Protein AF-A0A8S3ITD7-F1 (afdb_monomer)

Foldseek 3Di:
DPPPPPQWDWDDWDDDPFWIWTWIAGPPPRDIDIDIDGPDPDDDDDDDDDDDDPDPPCVVVVD

Sequence (63 aa):
MAGIQSNFDFLSSYCEPTFNIEKYQSKQTGMKLYHINVPLPLIKLEICVQTKPYDDTGCAHTL

Mean predicted aligned error: 6.53 Å

Organism: NCBI:txid392030

Secondary structure (DSSP, 8-state):
------SEEEEEEEEETTEEEEEEEETTT--EEEEEE-SS-------------SSTT-HHHH-

Structure (mmCIF, N/CA/C/O backbone):
data_AF-A0A8S3ITD7-F1
#
_entry.id   AF-A0A8S3ITD7-F1
#
loop_
_atom_site.group_PDB
_at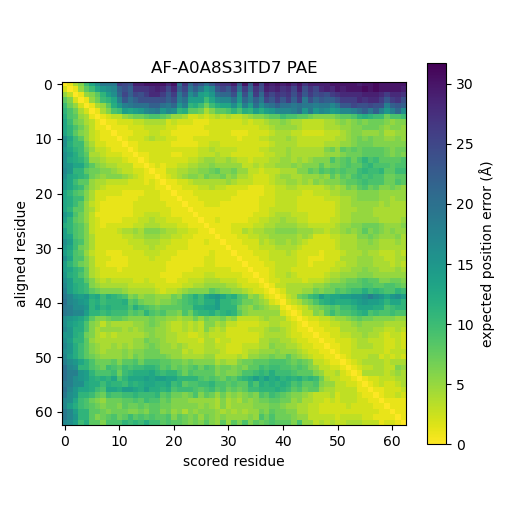om_site.id
_atom_site.type_symbol
_atom_site.label_atom_id
_atom_site.label_alt_id
_atom_site.label_comp_id
_atom_site.label_asym_id
_atom_site.label_entity_id
_atom_site.label_seq_id
_atom_site.pdbx_PDB_ins_code
_atom_site.Cartn_x
_atom_site.Cartn_y
_atom_site.Cartn_z
_atom_site.occupancy
_atom_site.B_iso_or_equiv
_atom_site.auth_seq_id
_atom_site.auth_comp_id
_atom_site.auth_asym_id
_atom_site.auth_atom_id
_atom_site.pdbx_PDB_model_num
ATOM 1 N N . MET A 1 1 ? -29.052 9.644 3.677 1.00 37.75 1 MET A N 1
ATOM 2 C CA . MET A 1 1 ? -27.583 9.800 3.727 1.00 37.75 1 MET A CA 1
ATOM 3 C C . MET A 1 1 ? -27.024 9.247 2.431 1.00 37.75 1 MET A C 1
ATOM 5 O O . MET A 1 1 ? -27.025 8.036 2.262 1.00 37.75 1 MET A O 1
ATOM 9 N N . ALA A 1 2 ? -26.656 10.111 1.482 1.00 32.34 2 ALA A N 1
ATOM 10 C CA . ALA A 1 2 ? -25.920 9.676 0.300 1.00 32.34 2 ALA A CA 1
ATOM 11 C C . ALA A 1 2 ? -24.542 9.220 0.793 1.00 32.34 2 ALA A C 1
ATOM 13 O O . ALA A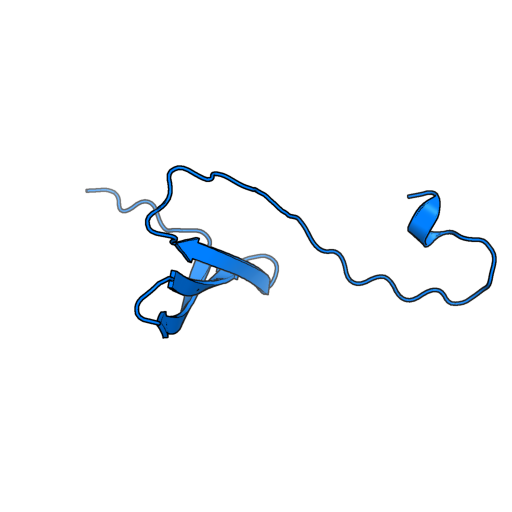 1 2 ? -23.697 10.045 1.130 1.00 32.34 2 ALA A O 1
ATOM 14 N N . GLY A 1 3 ? -24.393 7.909 0.996 1.00 40.84 3 GLY A N 1
ATOM 15 C CA . GLY A 1 3 ? -23.152 7.317 1.469 1.00 40.84 3 GLY A CA 1
ATOM 16 C C . GLY A 1 3 ? -22.064 7.665 0.473 1.00 40.84 3 GLY A C 1
ATOM 17 O O . GLY A 1 3 ? -22.171 7.307 -0.697 1.00 40.84 3 GLY A O 1
ATOM 18 N N . ILE A 1 4 ? -21.054 8.404 0.923 1.00 47.97 4 ILE A N 1
ATOM 19 C CA . ILE A 1 4 ? -19.830 8.623 0.164 1.00 47.97 4 ILE A CA 1
ATOM 20 C C . ILE A 1 4 ? -19.279 7.220 -0.093 1.00 47.97 4 ILE A C 1
ATOM 22 O O . ILE A 1 4 ? -18.737 6.586 0.811 1.00 47.97 4 ILE A O 1
ATOM 26 N N . GLN A 1 5 ? -19.522 6.681 -1.290 1.00 55.53 5 GLN A N 1
ATOM 27 C CA . GLN A 1 5 ? -18.896 5.443 -1.717 1.00 55.53 5 GLN A CA 1
ATOM 28 C C . GLN A 1 5 ? -17.401 5.719 -1.693 1.00 55.53 5 GLN A C 1
ATOM 30 O O . GLN A 1 5 ? -16.880 6.452 -2.530 1.00 55.53 5 GLN A O 1
ATOM 35 N N . SER A 1 6 ? -16.715 5.170 -0.694 1.00 72.69 6 SER A N 1
ATOM 36 C CA . SER A 1 6 ? -15.265 5.146 -0.706 1.00 72.69 6 SER A CA 1
ATOM 37 C C . SER A 1 6 ? -14.837 4.458 -2.003 1.00 72.69 6 SER A C 1
ATOM 39 O O . SER A 1 6 ? -15.298 3.351 -2.320 1.00 72.69 6 SER A O 1
ATOM 41 N N . ASN A 1 7 ? -13.960 5.117 -2.764 1.00 90.81 7 ASN A N 1
ATOM 42 C CA . ASN A 1 7 ? -13.327 4.552 -3.961 1.00 90.81 7 ASN A CA 1
ATOM 43 C C . ASN A 1 7 ? -12.406 3.363 -3.627 1.00 90.81 7 ASN A C 1
ATOM 45 O O . ASN A 1 7 ? -11.784 2.794 -4.522 1.00 90.81 7 ASN A O 1
ATOM 49 N N . PHE A 1 8 ? -12.327 2.991 -2.349 1.00 93.94 8 PHE A N 1
ATOM 50 C CA . PHE A 1 8 ? -11.516 1.918 -1.818 1.00 93.94 8 PHE A CA 1
ATOM 51 C C . PHE A 1 8 ? -12.380 0.863 -1.126 1.00 93.94 8 PHE A C 1
ATOM 53 O O . PHE A 1 8 ? -13.242 1.192 -0.309 1.00 93.94 8 PHE A O 1
ATOM 60 N N . ASP A 1 9 ? -12.103 -0.400 -1.427 1.00 95.12 9 ASP A N 1
ATOM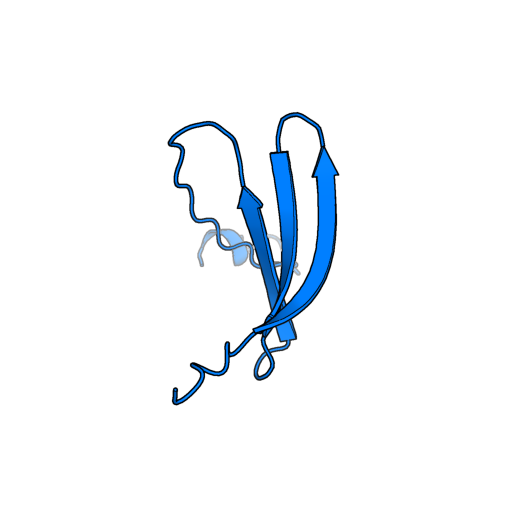 61 C CA . ASP A 1 9 ? -12.626 -1.558 -0.711 1.00 95.12 9 ASP A CA 1
ATOM 62 C C . ASP A 1 9 ? -11.694 -1.933 0.438 1.00 95.12 9 ASP A C 1
ATOM 64 O O . ASP A 1 9 ? -10.473 -1.953 0.280 1.00 95.12 9 ASP A O 1
ATOM 68 N N . PHE A 1 10 ? -12.266 -2.239 1.599 1.00 94.62 10 PHE A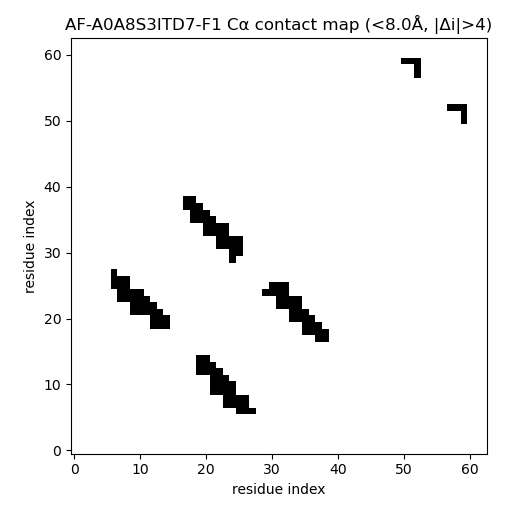 N 1
ATOM 69 C CA . PHE A 1 10 ? -11.517 -2.799 2.718 1.00 94.62 10 PHE A CA 1
ATOM 70 C C . PHE A 1 10 ? -11.102 -4.241 2.404 1.00 94.62 10 PHE A C 1
ATOM 72 O O . PHE A 1 10 ? -11.913 -5.028 1.918 1.00 94.62 10 PHE A O 1
ATOM 79 N N . LEU A 1 11 ? -9.849 -4.591 2.701 1.00 95.81 11 LEU A N 1
ATOM 80 C CA . LEU A 1 11 ? -9.312 -5.937 2.495 1.00 95.81 11 LEU A CA 1
ATOM 81 C C . LEU A 1 11 ? -9.079 -6.678 3.811 1.00 95.81 11 LEU A C 1
ATOM 83 O O . LEU A 1 11 ? -9.501 -7.821 3.962 1.00 95.81 11 LEU A O 1
ATOM 87 N N . SER A 1 12 ? -8.346 -6.064 4.738 1.00 96.94 12 SER A N 1
ATOM 88 C CA . SER A 1 12 ? -7.916 -6.712 5.979 1.00 96.94 12 SER A CA 1
ATOM 89 C C . SER A 1 12 ? -7.453 -5.683 7.002 1.00 96.94 12 SER A C 1
ATOM 91 O O . SER A 1 12 ? -6.982 -4.610 6.623 1.00 96.94 12 SER A O 1
ATOM 93 N N . SER A 1 13 ? -7.478 -6.048 8.280 1.00 96.56 13 SER A N 1
ATOM 94 C CA . SER A 1 13 ? -6.835 -5.292 9.353 1.00 96.56 13 SER A CA 1
ATOM 95 C C . SER A 1 13 ? -5.835 -6.157 10.116 1.00 96.56 13 SER A C 1
ATOM 97 O O . SER A 1 13 ? -5.976 -7.379 10.191 1.00 96.56 13 SER A O 1
ATOM 99 N N . TYR A 1 14 ? -4.811 -5.511 10.662 1.00 96.12 14 TYR A N 1
ATOM 100 C CA . TYR A 1 14 ? -3.847 -6.100 11.581 1.00 96.12 14 TYR A CA 1
ATOM 101 C C . TYR A 1 14 ? -3.702 -5.181 12.790 1.00 96.12 14 TYR A C 1
ATOM 103 O O . TYR A 1 14 ? -3.274 -4.034 12.650 1.00 96.12 14 TYR A O 1
ATOM 111 N N . CYS A 1 15 ? -4.078 -5.688 13.961 1.00 94.44 15 CYS A N 1
ATOM 112 C CA . CYS A 1 15 ? -4.12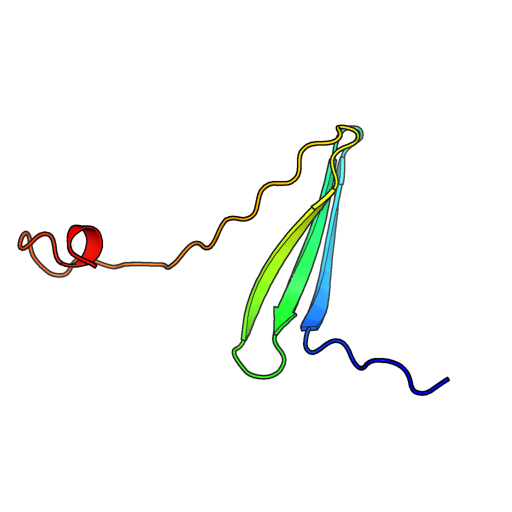4 -4.915 15.195 1.00 94.44 15 CYS A CA 1
ATOM 113 C C . CYS A 1 15 ? -3.036 -5.384 16.161 1.00 94.44 15 CYS A C 1
ATOM 115 O O . CYS A 1 15 ? -3.000 -6.554 16.531 1.00 94.44 15 CYS A O 1
ATOM 117 N N . GLU A 1 16 ? -2.226 -4.442 16.623 1.00 93.69 16 GLU A N 1
ATOM 118 C CA . GLU A 1 16 ? -1.277 -4.584 17.723 1.00 93.69 16 GLU A CA 1
ATOM 119 C C . GLU A 1 16 ? -1.629 -3.576 18.830 1.00 93.69 16 GLU A C 1
ATOM 1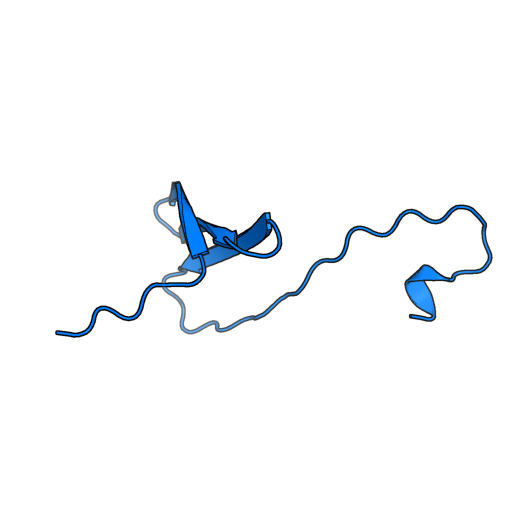21 O O . GLU A 1 16 ? -2.314 -2.582 18.574 1.00 93.69 16 GLU A O 1
ATOM 126 N N . PRO A 1 17 ? -1.153 -3.766 20.071 1.00 91.88 17 PRO A N 1
ATOM 127 C CA . PRO A 1 17 ? -1.447 -2.849 21.175 1.00 91.88 17 PRO A CA 1
ATOM 128 C C . PRO A 1 17 ? -1.049 -1.391 20.907 1.00 91.88 17 PRO A C 1
ATOM 130 O O . PRO A 1 17 ? -1.627 -0.471 21.480 1.00 91.88 17 PRO A O 1
ATOM 133 N N . THR A 1 18 ? -0.042 -1.176 20.059 1.00 91.50 18 THR A N 1
ATOM 134 C CA . THR A 1 18 ? 0.549 0.141 19.794 1.00 91.50 18 THR A CA 1
ATOM 135 C C . THR A 1 18 ? 0.222 0.695 18.412 1.00 91.50 18 THR A C 1
ATOM 137 O O . THR A 1 18 ? 0.531 1.858 18.155 1.00 91.50 18 THR A O 1
ATOM 140 N N . PHE A 1 19 ? -0.396 -0.089 17.524 1.00 91.50 19 PHE A N 1
ATOM 141 C CA . PHE A 1 19 ? -0.809 0.374 16.201 1.00 91.50 19 PHE A CA 1
ATOM 142 C C . PHE A 1 19 ? -1.869 -0.537 15.571 1.00 91.50 19 PHE A C 1
ATOM 144 O O . PHE A 1 19 ? -1.930 -1.733 15.834 1.00 91.50 19 PHE A O 1
ATOM 151 N N . ASN A 1 20 ? -2.671 0.018 14.668 1.00 93.50 20 ASN A N 1
ATOM 152 C CA . ASN A 1 20 ? -3.586 -0.737 13.814 1.00 93.50 20 ASN A CA 1
ATOM 153 C C . ASN A 1 20 ? -3.290 -0.413 12.348 1.00 93.50 20 ASN A C 1
ATOM 155 O O . ASN A 1 20 ? -3.208 0.759 11.985 1.00 93.50 20 ASN A O 1
ATOM 159 N N . ILE A 1 21 ? -3.142 -1.437 11.511 1.00 95.25 21 ILE A N 1
ATOM 160 C CA . ILE A 1 21 ? -2.961 -1.291 10.067 1.00 95.25 21 ILE A CA 1
ATOM 161 C C . ILE A 1 21 ? -4.218 -1.777 9.368 1.00 95.25 21 ILE A C 1
ATOM 163 O O . ILE A 1 21 ? -4.530 -2.965 9.378 1.00 95.25 21 ILE A O 1
ATOM 167 N N . GLU A 1 22 ? -4.893 -0.869 8.683 1.00 95.75 22 GLU A N 1
ATOM 168 C CA . GLU A 1 22 ? -6.002 -1.193 7.798 1.00 95.75 22 GLU A CA 1
ATOM 169 C C . GLU A 1 22 ? -5.523 -1.178 6.354 1.00 95.75 22 GLU A C 1
ATOM 171 O O . GLU A 1 22 ? -4.857 -0.246 5.897 1.00 95.75 22 GLU A O 1
ATOM 176 N N . LYS A 1 23 ? -5.871 -2.224 5.616 1.00 96.38 23 LYS A N 1
ATOM 177 C CA . LYS A 1 23 ? -5.518 -2.372 4.214 1.00 96.38 23 LYS A CA 1
ATOM 178 C C . LYS A 1 23 ? -6.756 -2.195 3.360 1.00 96.38 23 LYS A C 1
ATOM 180 O O . LYS A 1 23 ? -7.753 -2.891 3.546 1.00 96.38 23 LYS A O 1
ATOM 185 N N . TYR A 1 24 ? -6.633 -1.337 2.361 1.00 96.12 24 TYR A N 1
ATOM 186 C CA . TYR A 1 24 ? -7.669 -1.070 1.382 1.00 96.12 24 TYR A CA 1
ATOM 187 C C . TYR A 1 24 ? -7.137 -1.222 -0.044 1.00 96.12 24 TYR A C 1
ATOM 189 O O . TYR A 1 24 ? -5.927 -1.163 -0.281 1.00 96.12 24 TYR A O 1
ATOM 197 N N . GLN A 1 25 ? -8.039 -1.385 -1.007 1.00 96.25 25 GLN A N 1
ATOM 198 C CA . GLN A 1 25 ? -7.725 -1.446 -2.430 1.00 96.25 25 GLN A CA 1
ATOM 199 C C . GLN A 1 25 ? -8.644 -0.534 -3.236 1.00 96.25 25 GLN A C 1
ATOM 201 O O . GLN A 1 25 ? -9.861 -0.594 -3.108 1.00 96.25 25 GLN A O 1
ATOM 206 N N . SER A 1 26 ? -8.057 0.301 -4.090 1.00 95.06 26 SER A N 1
ATOM 207 C CA . SER A 1 26 ? -8.797 1.146 -5.027 1.00 95.06 26 SER A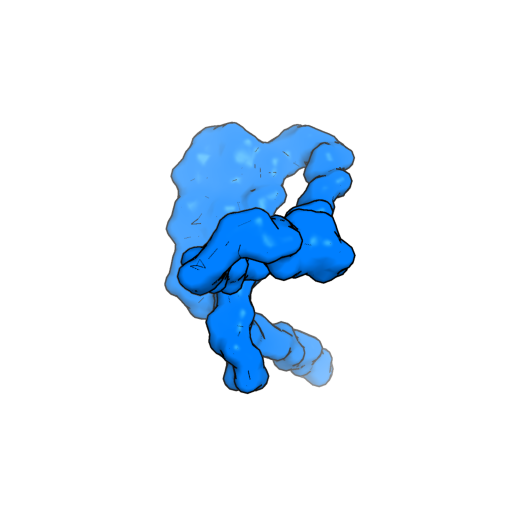 CA 1
ATOM 208 C C . SER A 1 26 ? -9.596 0.292 -6.010 1.00 95.06 26 SER A C 1
ATOM 210 O O . SER A 1 26 ? -9.029 -0.570 -6.687 1.00 95.06 26 SER A O 1
ATOM 212 N N . LYS A 1 27 ? -10.890 0.595 -6.145 1.00 94.56 27 LYS A N 1
ATOM 213 C CA . LYS A 1 27 ? -11.811 -0.041 -7.101 1.00 94.56 27 LYS A CA 1
ATOM 214 C C . LYS A 1 27 ? -11.415 0.192 -8.555 1.00 94.56 27 LYS A C 1
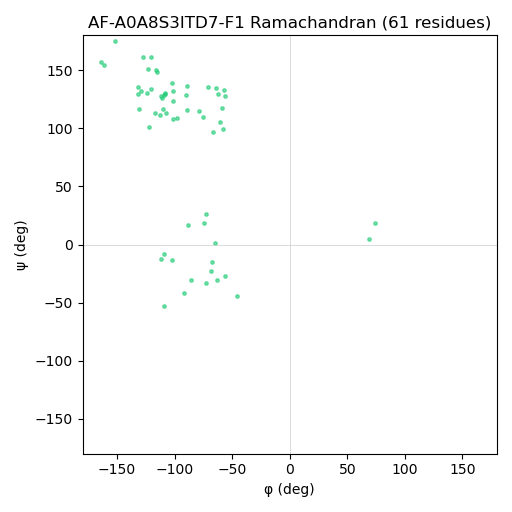ATOM 216 O O . LYS A 1 27 ? -11.703 -0.636 -9.408 1.00 94.56 27 LYS A O 1
ATOM 221 N N . GLN A 1 28 ? -10.784 1.332 -8.836 1.00 94.19 28 GLN A N 1
ATOM 222 C CA . GLN A 1 28 ? -10.456 1.750 -10.201 1.00 94.19 28 GLN A CA 1
ATOM 223 C C . GLN A 1 28 ? -9.064 1.293 -10.635 1.00 94.19 28 GLN A C 1
ATOM 225 O O . GLN A 1 28 ? -8.882 0.864 -11.768 1.00 94.19 28 GLN A O 1
ATOM 230 N N . THR A 1 29 ? -8.074 1.403 -9.747 1.00 95.06 29 THR A N 1
ATOM 231 C CA . THR A 1 29 ? -6.656 1.223 -10.106 1.00 95.06 29 THR A CA 1
ATOM 232 C C . THR A 1 29 ? -6.028 -0.026 -9.501 1.00 95.06 29 THR A C 1
ATOM 234 O O . THR A 1 29 ? -4.906 -0.377 -9.851 1.00 95.06 29 THR A O 1
ATOM 237 N N . GLY A 1 30 ? -6.695 -0.673 -8.541 1.00 94.38 30 GLY A N 1
ATOM 238 C CA . GLY A 1 30 ? -6.107 -1.757 -7.755 1.00 94.38 30 GLY A CA 1
ATOM 239 C C . GLY A 1 30 ? -4.992 -1.312 -6.799 1.00 94.38 30 GLY A C 1
ATOM 240 O O . GLY A 1 30 ? -4.388 -2.157 -6.137 1.00 94.38 30 GLY A O 1
ATOM 241 N N . MET A 1 31 ? -4.725 -0.004 -6.691 1.00 94.88 31 MET A N 1
ATOM 242 C CA . MET A 1 31 ? -3.745 0.555 -5.758 1.00 94.88 31 MET A CA 1
ATOM 243 C C . MET A 1 31 ? -4.077 0.146 -4.323 1.00 94.88 31 MET A C 1
ATOM 245 O O . MET A 1 31 ? -5.222 0.272 -3.887 1.00 94.88 31 MET A O 1
ATOM 249 N N . LYS A 1 32 ? -3.064 -0.308 -3.582 1.00 95.88 32 LYS A N 1
ATOM 250 C CA . LYS A 1 32 ? -3.194 -0.674 -2.170 1.00 95.88 32 LYS A CA 1
ATOM 251 C C . LYS A 1 32 ? -2.920 0.543 -1.296 1.00 95.88 32 LYS A C 1
ATOM 253 O O . LYS A 1 32 ? -1.880 1.176 -1.444 1.00 95.88 32 LYS A O 1
ATOM 258 N N . LEU A 1 33 ? -3.834 0.830 -0.381 1.00 94.50 33 LEU A N 1
ATOM 259 C CA . LEU A 1 33 ? -3.676 1.843 0.657 1.00 94.50 33 LEU A CA 1
ATOM 260 C C . LEU A 1 33 ? -3.497 1.135 2.000 1.00 94.50 33 LEU A C 1
ATOM 262 O O . LEU A 1 33 ? -4.285 0.254 2.341 1.00 94.50 33 LEU A O 1
ATOM 266 N N . TYR A 1 34 ? -2.475 1.534 2.751 1.00 94.62 34 TYR A N 1
ATOM 267 C CA . TYR A 1 34 ? -2.245 1.083 4.120 1.00 94.62 34 TYR A CA 1
ATOM 268 C C . TYR A 1 34 ? -2.451 2.272 5.048 1.00 94.62 34 TYR A C 1
ATOM 270 O O . TYR A 1 34 ? -1.680 3.229 5.018 1.00 94.62 34 TYR A O 1
ATOM 278 N N . HIS A 1 35 ? -3.512 2.227 5.842 1.00 92.56 35 HIS A N 1
ATOM 279 C CA . HIS A 1 35 ? -3.819 3.247 6.830 1.00 92.56 35 HIS A CA 1
ATOM 280 C C . HIS A 1 35 ? -3.320 2.768 8.192 1.00 92.56 35 HIS A C 1
ATOM 282 O O . HIS A 1 35 ? -3.845 1.806 8.750 1.00 92.56 35 HIS A O 1
ATOM 288 N N . ILE A 1 36 ? -2.254 3.403 8.684 1.00 92.38 36 ILE A N 1
ATOM 289 C CA . ILE A 1 36 ? -1.597 3.038 9.939 1.00 92.38 36 ILE A CA 1
ATOM 290 C C . ILE A 1 36 ? -2.054 4.018 11.017 1.00 92.38 36 ILE A C 1
ATOM 292 O O . ILE A 1 36 ? -1.646 5.177 11.034 1.00 92.38 36 ILE A O 1
ATOM 296 N N . ASN A 1 37 ? -2.889 3.532 11.925 1.00 90.00 37 ASN A N 1
ATOM 297 C CA . ASN A 1 37 ? -3.357 4.272 13.084 1.00 90.00 37 ASN A CA 1
ATOM 298 C C . ASN A 1 37 ? -2.385 4.037 14.243 1.00 90.00 37 ASN A C 1
ATOM 300 O O . ASN A 1 37 ? -2.256 2.911 14.727 1.00 90.00 37 ASN A O 1
ATOM 304 N N . VAL A 1 38 ? -1.719 5.095 14.698 1.00 90.88 38 VAL A N 1
ATOM 305 C CA . VAL A 1 38 ? -0.867 5.091 15.896 1.00 90.88 38 VAL A CA 1
ATOM 306 C C . VAL A 1 38 ? -1.473 6.011 16.962 1.00 90.88 38 VAL A C 1
ATOM 308 O O . VAL A 1 38 ? -2.072 7.025 16.613 1.00 90.88 38 VAL A O 1
ATOM 311 N N . PRO A 1 39 ? -1.304 5.727 18.265 1.00 84.94 39 PRO A N 1
ATOM 312 C CA . PRO A 1 39 ? -1.835 6.548 19.361 1.00 84.94 39 PRO A CA 1
ATOM 313 C C . PRO A 1 39 ? -1.059 7.865 19.577 1.00 84.94 39 PRO A C 1
ATOM 315 O O . PRO A 1 39 ? -1.130 8.471 20.643 1.00 84.94 39 PRO A O 1
ATOM 318 N N . LEU A 1 40 ? -0.292 8.306 18.579 1.00 83.19 40 LEU A N 1
ATOM 319 C CA . LEU A 1 40 ? 0.523 9.517 18.589 1.00 83.19 40 LEU A CA 1
ATOM 320 C C . LEU A 1 40 ? -0.009 10.481 17.517 1.00 83.19 40 LEU A C 1
ATOM 322 O O . LEU A 1 40 ? -0.484 10.016 16.484 1.00 83.19 40 LEU A O 1
ATOM 326 N N . PRO A 1 41 ? 0.124 11.810 17.682 1.00 79.62 41 PRO A N 1
ATOM 327 C CA . PRO A 1 41 ? -0.369 12.812 16.723 1.00 79.62 41 PRO A CA 1
ATOM 328 C C . PRO A 1 41 ? 0.464 12.892 15.424 1.00 79.62 41 PRO A C 1
ATOM 330 O O . PRO A 1 41 ? 0.538 13.935 14.778 1.00 79.62 41 PRO A O 1
ATOM 333 N N . LEU A 1 42 ? 1.135 11.805 15.047 1.00 79.12 42 LEU A N 1
ATOM 334 C CA . LEU A 1 42 ? 1.973 11.722 13.861 1.00 79.12 42 LEU A CA 1
ATOM 335 C C . LEU A 1 42 ? 1.095 11.533 12.625 1.00 79.12 42 LEU A C 1
ATOM 337 O O . LEU A 1 42 ? 0.463 10.494 12.456 1.00 79.12 42 LEU A O 1
ATOM 341 N N . ILE A 1 43 ? 1.109 12.523 11.735 1.00 80.75 43 ILE A N 1
ATOM 342 C CA . ILE A 1 43 ? 0.509 12.420 10.405 1.00 80.75 43 ILE A CA 1
ATOM 343 C C . ILE A 1 43 ? 1.654 12.336 9.396 1.00 80.75 43 ILE A C 1
ATOM 345 O O . ILE A 1 43 ? 2.407 13.293 9.220 1.00 80.75 43 ILE A O 1
ATOM 349 N N . LYS A 1 44 ? 1.792 11.182 8.738 1.00 87.56 44 LYS A N 1
ATOM 350 C CA . LYS A 1 44 ? 2.754 10.951 7.653 1.00 87.56 44 LYS A CA 1
ATOM 351 C C . LYS A 1 44 ? 2.019 10.357 6.456 1.00 87.56 44 LYS A C 1
ATOM 353 O O . LYS A 1 44 ? 1.278 9.391 6.608 1.00 87.56 44 LYS A O 1
ATOM 358 N N . LEU A 1 45 ? 2.259 10.918 5.273 1.00 89.38 45 LEU A N 1
ATOM 359 C CA . LEU A 1 45 ? 1.824 10.358 3.997 1.00 89.38 45 LEU A CA 1
ATOM 360 C C . LEU A 1 45 ? 3.058 9.894 3.225 1.00 89.38 45 LEU A C 1
ATOM 362 O O . LEU A 1 45 ? 4.001 10.660 3.048 1.00 89.38 45 LEU A O 1
ATOM 366 N N . GLU A 1 46 ? 3.041 8.648 2.768 1.00 92.75 46 GLU A N 1
ATOM 367 C CA . GLU A 1 46 ? 4.098 8.070 1.942 1.00 92.75 46 GLU A CA 1
ATOM 368 C C . GLU A 1 46 ? 3.465 7.376 0.736 1.00 92.75 46 GLU A C 1
ATOM 370 O O . GLU A 1 46 ? 2.458 6.677 0.869 1.00 92.75 46 GLU A O 1
ATOM 375 N N . ILE A 1 47 ? 4.039 7.597 -0.445 1.00 92.25 47 ILE A N 1
ATOM 376 C CA . ILE A 1 47 ? 3.627 6.952 -1.690 1.00 92.25 47 ILE A CA 1
ATOM 377 C C . ILE A 1 47 ? 4.811 6.121 -2.163 1.00 92.25 47 ILE A C 1
ATOM 379 O O . ILE A 1 47 ? 5.846 6.667 -2.538 1.00 92.25 47 ILE A O 1
ATOM 383 N N . CYS A 1 48 ? 4.651 4.801 -2.153 1.00 93.06 48 CYS A N 1
ATOM 384 C CA . CYS A 1 48 ? 5.682 3.883 -2.616 1.00 93.06 48 CYS A CA 1
ATOM 385 C C . CYS A 1 48 ? 5.339 3.389 -4.020 1.00 93.06 48 CYS A C 1
ATOM 387 O O . CYS A 1 48 ? 4.280 2.797 -4.237 1.00 93.06 48 CYS A O 1
ATOM 389 N N . VAL A 1 49 ? 6.260 3.588 -4.959 1.00 92.12 49 VAL A N 1
ATOM 390 C CA . VAL A 1 49 ? 6.165 3.057 -6.321 1.00 92.12 49 VAL A CA 1
ATOM 391 C C . VAL A 1 49 ? 7.205 1.959 -6.474 1.00 92.12 49 VAL A C 1
ATOM 393 O O . VAL A 1 49 ? 8.378 2.155 -6.164 1.00 92.12 49 VAL A O 1
ATOM 396 N N . GLN A 1 50 ? 6.785 0.786 -6.944 1.00 91.38 50 GLN A N 1
ATOM 397 C CA . GLN A 1 50 ? 7.723 -0.286 -7.248 1.00 91.38 50 GLN A CA 1
ATOM 398 C C . GLN A 1 50 ? 8.454 0.042 -8.553 1.00 91.38 50 GLN A C 1
ATOM 400 O O . GLN A 1 50 ? 7.865 -0.016 -9.631 1.00 91.38 50 GLN A O 1
ATOM 405 N N . THR A 1 51 ? 9.742 0.351 -8.456 1.00 91.56 51 THR A N 1
ATOM 406 C CA . THR A 1 51 ? 10.624 0.538 -9.609 1.00 91.56 51 THR A CA 1
ATOM 407 C C . THR A 1 51 ? 11.499 -0.700 -9.792 1.00 91.56 51 THR A C 1
ATOM 409 O O . THR A 1 51 ? 11.967 -1.308 -8.829 1.00 91.56 51 THR A O 1
ATOM 412 N N . LYS A 1 52 ? 11.694 -1.119 -11.046 1.00 91.31 52 LYS A N 1
ATOM 413 C CA . LYS A 1 52 ? 12.625 -2.191 -11.407 1.00 91.31 52 LYS A CA 1
ATOM 414 C C . LYS A 1 52 ? 13.633 -1.612 -12.400 1.00 91.31 52 LYS A C 1
ATOM 416 O O . LYS A 1 52 ? 13.260 -1.434 -13.558 1.00 91.31 52 LYS A O 1
ATOM 421 N N . PRO A 1 53 ? 14.854 -1.261 -11.967 1.00 88.75 53 PRO A N 1
ATOM 422 C CA . PRO A 1 53 ? 15.880 -0.807 -12.894 1.00 88.75 53 PRO A CA 1
ATOM 423 C C . PRO A 1 53 ? 16.245 -1.955 -13.841 1.00 88.75 53 PRO A C 1
ATOM 425 O O . PRO A 1 53 ? 16.385 -3.103 -13.413 1.00 88.75 53 PRO A O 1
ATOM 428 N N . TYR A 1 54 ? 16.339 -1.646 -15.132 1.00 89.50 54 TYR A N 1
ATOM 429 C CA . TYR A 1 54 ? 16.763 -2.590 -16.174 1.00 89.50 54 TYR A CA 1
ATOM 430 C C . TYR A 1 54 ? 18.214 -2.355 -16.605 1.00 89.50 54 TYR A C 1
ATOM 432 O O . TYR A 1 54 ? 18.799 -3.204 -17.272 1.00 89.50 54 TYR A O 1
ATOM 440 N N . ASP A 1 55 ? 18.779 -1.218 -16.208 1.00 91.81 55 ASP A N 1
ATOM 441 C CA . ASP A 1 55 ? 20.136 -0.778 -16.482 1.00 91.81 55 ASP A CA 1
ATOM 442 C C . ASP A 1 55 ? 20.635 0.156 -15.360 1.00 91.81 55 ASP A C 1
ATOM 444 O O . ASP A 1 55 ? 19.888 0.529 -14.447 1.00 91.81 55 ASP A O 1
ATOM 448 N N . ASP A 1 56 ? 21.910 0.541 -15.447 1.00 93.12 56 ASP A N 1
ATOM 449 C CA . ASP A 1 56 ? 22.594 1.404 -14.474 1.00 93.12 56 ASP A CA 1
ATOM 450 C C . ASP A 1 56 ? 22.443 2.902 -14.787 1.00 93.12 56 ASP A C 1
ATOM 452 O O . ASP A 1 56 ? 23.186 3.739 -14.278 1.00 93.12 56 ASP A O 1
ATOM 456 N N . THR A 1 57 ? 21.480 3.275 -15.632 1.00 94.56 57 THR A N 1
ATOM 457 C CA . THR A 1 57 ? 21.264 4.681 -16.025 1.00 94.56 57 THR A CA 1
ATOM 458 C C . THR A 1 57 ? 20.772 5.554 -14.873 1.00 94.56 57 THR A C 1
ATOM 460 O O . THR A 1 57 ? 20.785 6.778 -14.972 1.00 94.56 57 THR A O 1
ATOM 463 N N . GLY A 1 58 ? 20.305 4.936 -13.786 1.00 91.50 58 GLY A N 1
ATOM 464 C CA . GLY A 1 58 ? 19.716 5.650 -12.662 1.00 91.50 58 GLY A CA 1
ATOM 465 C C . GLY A 1 58 ? 18.310 6.184 -12.943 1.00 91.50 58 GLY A C 1
ATOM 466 O O . GLY A 1 58 ? 17.848 7.025 -12.179 1.00 91.50 58 GLY A O 1
ATOM 467 N N . CYS A 1 59 ? 17.596 5.684 -13.965 1.00 90.94 59 CYS A N 1
ATOM 468 C CA . CYS A 1 59 ? 16.250 6.159 -14.333 1.00 90.94 59 CYS A CA 1
ATOM 469 C C . CYS A 1 59 ? 15.294 6.329 -13.138 1.00 90.94 59 CYS A C 1
ATOM 471 O O . CYS A 1 59 ? 14.601 7.335 -13.043 1.00 90.94 59 CYS A O 1
ATOM 473 N N . ALA A 1 60 ? 15.261 5.367 -12.210 1.00 90.88 60 ALA A N 1
ATOM 474 C CA . ALA A 1 60 ? 14.380 5.427 -11.041 1.00 90.88 60 ALA A CA 1
ATOM 475 C C . ALA A 1 60 ? 14.758 6.519 -10.022 1.00 90.88 60 ALA A C 1
ATOM 477 O O . ALA A 1 60 ? 13.914 6.899 -9.224 1.00 90.88 60 ALA A O 1
ATOM 478 N N . HIS A 1 61 ? 16.015 6.974 -10.018 1.00 91.12 61 HIS A N 1
ATOM 479 C CA . HIS A 1 61 ? 16.485 8.088 -9.193 1.00 91.12 61 HIS A CA 1
ATOM 480 C C . HIS A 1 61 ? 16.258 9.443 -9.874 1.00 91.12 61 HIS A C 1
ATOM 482 O O . HIS A 1 61 ? 16.089 10.448 -9.193 1.00 91.12 61 HIS A O 1
ATOM 488 N N . THR A 1 62 ? 16.301 9.477 -11.209 1.00 93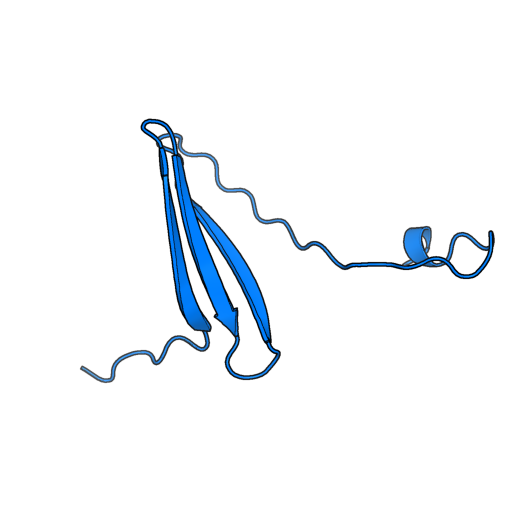.00 62 THR A N 1
ATOM 489 C CA . THR A 1 62 ? 16.065 10.696 -11.994 1.00 93.00 62 THR A CA 1
ATOM 490 C C . THR A 1 62 ? 14.595 11.120 -12.004 1.00 93.00 62 THR A C 1
ATOM 492 O O . THR A 1 62 ? 14.323 12.316 -12.085 1.00 93.00 62 THR A O 1
ATOM 495 N N . LEU A 1 63 ? 13.674 10.152 -11.966 1.00 86.25 63 LEU A N 1
ATOM 496 C CA . LEU A 1 63 ? 12.227 10.368 -11.832 1.00 86.25 63 LEU A CA 1
ATOM 497 C C . LEU A 1 63 ? 11.859 10.863 -10.428 1.00 86.25 63 LEU A C 1
ATOM 499 O O . LEU A 1 63 ? 10.992 11.762 -10.358 1.00 86.25 63 LEU A O 1
#

pLDDT: mean 87.82, std 14.14, range [32.34, 96.94]

Nearest PDB structures (foldseek):
  3hty-assembly4_D  TM=5.920E-01  e=6.040E-01  Bacteroides thetaiotaomicron VPI-5482
  7o1f-assembly1_A  TM=5.707E-01  e=1.720E+00  Thermochaetoides thermophila DSM 1495
  3brh-assembly2_B  TM=4.487E-01  e=8.739E-01  Homo sapiens
  8p5d-assembly1_LOO  TM=3.356E-01  e=1.720E+00  Spraguea lophii 42_110
  7o1f-assembly2_F  TM=4.125E-01  e=2.647E+00  Thermochaetoides thermophila DSM 1495

Solvent-accessible surface area (backbone atoms only — not comparable to full-atom values): 4363 Å² total; per-residue (Å²): 128,88,72,79,75,65,65,48,46,81,73,51,76,48,81,53,102,71,37,35,39,39,34,29,30,30,76,86,77,63,49,75,45,76,50,74,50,51,96,54,98,77,84,84,89,83,86,88,78,94,77,79,82,89,64,90,82,46,62,80,76,75,105

Radius of gyration: 16.37 Å; Cα contacts (8 Å, |Δi|>4): 67; chains: 1; bounding box: 50×20×38 Å